Protein AF-A0A819USU6-F1 (afdb_monomer)

Radius of gyration: 15.7 Å; Cα contacts (8 Å, |Δi|>4): 223; chains: 1; bounding box: 40×29×39 Å

Mean predicted aligned error: 5.03 Å

Sequence (113 aa):
ILYQSRDSNMREWTINTENNDKIELVNLCEDFIAIGTSQRLIRLMSLSGIQQCIIRLQGSIVSMSYYQNQLWIIHHSTQGLPKEQAMSYVLLNIENDRYHTGSLPLIPKTKLI

Structure (mmCIF, N/CA/C/O backbone):
data_AF-A0A819USU6-F1
#
_entry.id   AF-A0A819USU6-F1
#
loop_
_atom_site.group_PDB
_atom_site.id
_atom_site.type_symbol
_atom_site.label_atom_id
_atom_site.label_alt_id
_atom_site.label_comp_id
_atom_site.label_asym_id
_atom_site.label_entity_id
_atom_site.label_seq_id
_atom_site.pdbx_PDB_ins_code
_atom_site.Cartn_x
_atom_site.Cartn_y
_atom_site.Cartn_z
_atom_site.occupancy
_atom_site.B_iso_or_equiv
_atom_site.auth_seq_id
_atom_site.auth_comp_id
_atom_site.auth_asym_id
_atom_site.auth_atom_id
_atom_site.pdbx_PDB_model_num
ATOM 1 N N . ILE A 1 1 ? 18.697 -2.708 -3.727 1.00 51.66 1 ILE A N 1
ATOM 2 C CA . ILE A 1 1 ? 19.481 -3.574 -4.638 1.00 51.66 1 ILE A CA 1
ATOM 3 C C . ILE A 1 1 ? 18.522 -4.308 -5.572 1.00 51.66 1 ILE A C 1
ATOM 5 O O . ILE A 1 1 ? 17.807 -5.197 -5.127 1.00 51.66 1 ILE A O 1
ATOM 9 N N . LEU A 1 2 ? 18.488 -3.935 -6.850 1.00 64.44 2 LEU A N 1
ATOM 10 C CA . LEU A 1 2 ? 17.845 -4.685 -7.922 1.00 64.44 2 LEU A CA 1
ATOM 11 C C . LEU A 1 2 ? 18.758 -5.836 -8.337 1.00 64.44 2 LEU A C 1
ATOM 13 O O . LEU A 1 2 ? 19.525 -5.748 -9.294 1.00 64.44 2 LEU A O 1
ATOM 17 N N . TYR A 1 3 ? 18.714 -6.917 -7.565 1.00 59.47 3 TYR A N 1
ATOM 18 C CA . TYR A 1 3 ? 19.630 -8.044 -7.743 1.00 59.47 3 TYR A CA 1
ATOM 19 C C . TYR A 1 3 ? 19.531 -8.683 -9.141 1.00 59.47 3 TYR A C 1
ATOM 21 O O . TYR A 1 3 ? 20.522 -9.181 -9.664 1.00 59.47 3 TYR A O 1
ATOM 29 N N . GLN A 1 4 ? 18.355 -8.619 -9.771 1.00 71.81 4 GLN A N 1
ATOM 30 C CA . GLN A 1 4 ? 18.101 -9.195 -11.094 1.00 71.81 4 GLN A CA 1
ATOM 31 C C . GLN A 1 4 ? 18.284 -8.206 -12.262 1.00 71.81 4 GLN A C 1
ATOM 33 O O . GLN A 1 4 ? 18.047 -8.580 -13.412 1.00 71.81 4 GLN A O 1
ATOM 38 N N . SER A 1 5 ? 18.704 -6.957 -12.010 1.00 74.56 5 SER A N 1
ATOM 39 C CA . SER A 1 5 ? 18.945 -6.001 -13.099 1.00 74.56 5 SER A CA 1
ATOM 40 C C . SER A 1 5 ? 20.112 -6.453 -13.978 1.00 74.56 5 SER A C 1
ATOM 42 O O . SER A 1 5 ? 21.198 -6.771 -13.487 1.00 74.56 5 SER A O 1
ATOM 44 N N . ARG A 1 6 ? 19.890 -6.446 -15.297 1.00 73.88 6 ARG A N 1
ATOM 45 C CA . ARG A 1 6 ? 20.929 -6.700 -16.308 1.00 73.88 6 ARG A CA 1
ATOM 46 C C . ARG A 1 6 ? 21.741 -5.449 -16.650 1.00 73.88 6 ARG A C 1
ATOM 48 O O . ARG A 1 6 ? 22.770 -5.575 -17.306 1.00 73.88 6 ARG A O 1
ATOM 55 N N . ASP A 1 7 ? 21.303 -4.273 -16.197 1.00 73.69 7 ASP A N 1
ATOM 56 C CA . ASP A 1 7 ? 22.068 -3.033 -16.309 1.00 73.69 7 ASP A CA 1
ATOM 57 C C . ASP A 1 7 ? 23.091 -2.960 -15.164 1.00 73.69 7 ASP A C 1
ATOM 59 O O . ASP A 1 7 ? 22.746 -2.988 -13.977 1.00 73.69 7 ASP A O 1
ATOM 63 N N . SER A 1 8 ? 24.376 -2.910 -15.516 1.00 67.00 8 SER A N 1
ATOM 64 C CA . SER A 1 8 ? 25.480 -2.799 -14.561 1.00 67.00 8 SER A CA 1
ATOM 65 C C . SER A 1 8 ? 25.586 -1.419 -13.912 1.00 67.00 8 SER A C 1
ATOM 67 O O . SER A 1 8 ? 26.255 -1.306 -12.887 1.00 67.00 8 SER A O 1
ATOM 69 N N . ASN A 1 9 ? 24.947 -0.391 -14.478 1.00 68.81 9 ASN A N 1
ATOM 70 C CA . ASN A 1 9 ? 25.161 1.000 -14.082 1.00 68.81 9 ASN A CA 1
ATOM 71 C C . ASN A 1 9 ? 24.258 1.461 -12.932 1.00 68.81 9 ASN A C 1
ATOM 73 O O . ASN A 1 9 ? 24.634 2.382 -12.211 1.00 68.81 9 ASN A O 1
ATOM 77 N N . MET A 1 10 ? 23.095 0.833 -12.721 1.00 67.75 10 MET A N 1
ATOM 78 C CA . MET A 1 10 ? 22.167 1.236 -11.661 1.00 67.75 10 MET A CA 1
ATOM 79 C C . MET A 1 10 ? 21.478 0.026 -11.029 1.00 67.75 10 MET A C 1
ATOM 81 O O . MET A 1 10 ? 20.445 -0.465 -11.482 1.00 67.75 10 MET A O 1
ATOM 85 N N . ARG A 1 11 ? 22.091 -0.478 -9.956 1.00 79.00 11 ARG A N 1
ATOM 86 C CA . ARG A 1 11 ? 21.578 -1.605 -9.158 1.00 79.00 11 ARG A CA 1
ATOM 87 C C . ARG A 1 11 ? 20.936 -1.166 -7.854 1.00 79.00 11 ARG A C 1
ATOM 89 O O . ARG A 1 11 ? 20.330 -1.976 -7.161 1.00 79.00 11 ARG A O 1
ATOM 96 N N . GLU A 1 12 ? 21.058 0.095 -7.493 1.00 85.69 12 GLU A N 1
ATOM 97 C CA . GLU A 1 12 ? 20.458 0.659 -6.298 1.00 85.69 12 GLU A CA 1
ATOM 98 C C . GLU A 1 12 ? 20.115 2.116 -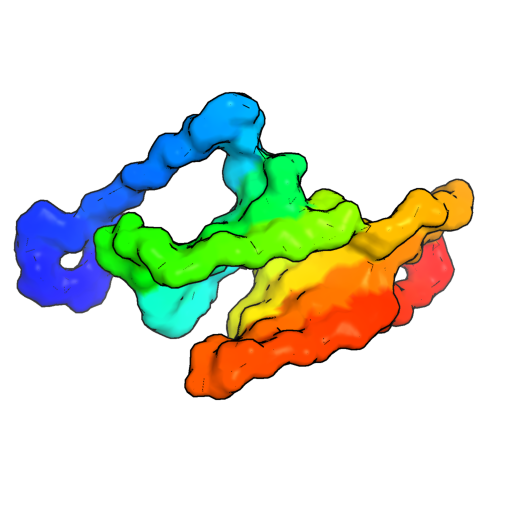6.547 1.00 85.69 12 GLU A C 1
ATOM 100 O O . GLU A 1 12 ? 20.685 2.766 -7.421 1.00 85.69 12 GLU A O 1
ATOM 105 N N . TRP A 1 13 ? 19.142 2.596 -5.795 1.00 90.25 13 TRP A N 1
ATOM 106 C CA . TRP A 1 13 ? 18.710 3.976 -5.805 1.00 90.25 13 TRP A CA 1
ATOM 107 C C . TRP A 1 13 ? 18.154 4.301 -4.423 1.00 90.25 13 TRP A C 1
ATOM 109 O O . TRP A 1 13 ? 17.743 3.409 -3.675 1.00 90.25 13 TRP A O 1
ATOM 119 N N . THR A 1 14 ? 18.137 5.590 -4.112 1.00 90.81 14 THR A N 1
ATOM 120 C CA . THR A 1 14 ? 17.606 6.132 -2.863 1.00 90.81 14 THR A CA 1
ATOM 121 C C . THR A 1 14 ? 16.635 7.248 -3.203 1.00 90.81 14 THR A C 1
ATOM 123 O O . THR A 1 14 ? 16.867 8.014 -4.138 1.00 90.81 14 THR A O 1
ATOM 126 N N . ILE A 1 15 ? 15.552 7.347 -2.437 1.00 89.94 15 ILE A N 1
ATOM 127 C CA . ILE A 1 15 ? 14.602 8.453 -2.514 1.00 89.94 15 ILE A CA 1
ATOM 128 C C . ILE A 1 15 ? 14.718 9.308 -1.257 1.00 89.94 15 ILE A C 1
ATOM 130 O O . ILE A 1 15 ? 14.758 8.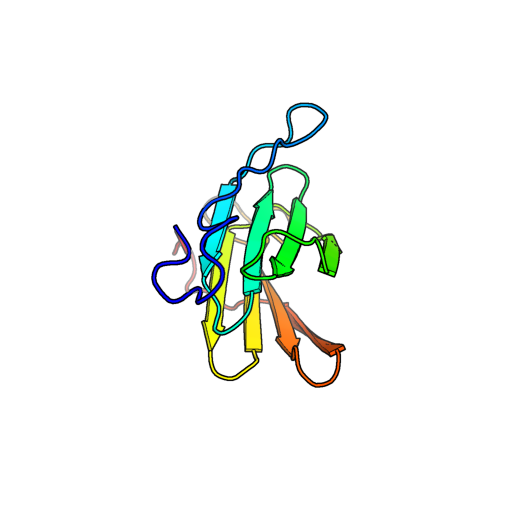789 -0.142 1.00 89.94 15 ILE A O 1
ATOM 134 N N . ASN A 1 16 ? 14.744 10.623 -1.452 1.00 88.50 16 ASN A N 1
ATOM 135 C CA . ASN A 1 16 ? 14.602 11.586 -0.371 1.00 88.50 16 ASN A CA 1
ATOM 136 C C . ASN A 1 16 ? 13.146 12.034 -0.301 1.00 88.50 16 ASN A C 1
ATOM 138 O O . ASN A 1 16 ? 12.521 12.311 -1.326 1.00 88.50 16 ASN A O 1
ATOM 142 N N . THR A 1 17 ? 12.608 12.116 0.907 1.00 85.62 17 THR A N 1
ATOM 143 C CA . THR A 1 17 ? 11.287 12.686 1.144 1.00 85.62 17 THR A CA 1
ATOM 144 C C . THR A 1 17 ? 11.387 14.190 1.391 1.00 85.62 17 THR A C 1
ATOM 146 O O . THR A 1 17 ? 12.340 14.686 1.990 1.00 85.62 17 THR A O 1
ATOM 149 N N . GLU A 1 18 ? 10.400 14.939 0.902 1.00 86.25 18 GLU A N 1
ATOM 150 C CA . GLU A 1 18 ? 10.334 16.394 1.069 1.00 86.25 18 GLU A CA 1
ATOM 151 C C . GLU A 1 18 ? 9.639 16.776 2.384 1.00 86.25 18 GLU A C 1
ATOM 153 O O . GLU A 1 18 ? 8.816 16.023 2.903 1.00 86.25 18 GLU A O 1
ATOM 158 N N . ASN A 1 19 ? 9.896 17.989 2.887 1.00 82.88 19 ASN A N 1
ATOM 159 C CA . ASN A 1 19 ? 9.070 18.655 3.907 1.00 82.88 19 ASN A CA 1
ATOM 160 C C . ASN A 1 19 ? 8.787 17.821 5.173 1.00 82.88 19 ASN A C 1
ATOM 162 O O . ASN A 1 19 ? 7.663 17.812 5.672 1.00 82.88 19 ASN A O 1
ATOM 166 N N . ASN A 1 20 ? 9.797 17.118 5.694 1.00 86.38 20 ASN A N 1
ATOM 167 C CA . ASN A 1 20 ? 9.674 16.217 6.849 1.00 86.38 20 ASN A CA 1
ATOM 168 C C . ASN A 1 20 ? 8.672 15.062 6.664 1.00 86.38 20 ASN A C 1
ATOM 170 O O . ASN A 1 20 ? 8.272 14.451 7.657 1.00 86.38 20 ASN A O 1
ATOM 174 N N . ASP A 1 21 ? 8.267 14.741 5.430 1.00 92.88 21 ASP A N 1
ATOM 175 C CA . ASP A 1 21 ? 7.475 13.543 5.174 1.00 92.88 21 ASP A CA 1
ATOM 176 C C . ASP A 1 21 ? 8.301 12.305 5.530 1.00 92.88 21 ASP A C 1
ATOM 178 O O . ASP A 1 21 ? 9.455 12.170 5.124 1.00 92.88 21 ASP A O 1
ATOM 182 N N . LYS A 1 22 ? 7.733 11.399 6.316 1.00 95.69 22 LYS A N 1
ATOM 183 C CA . LYS A 1 22 ? 8.384 10.155 6.719 1.00 95.69 22 LYS A CA 1
ATOM 184 C C . LYS A 1 22 ? 7.804 9.003 5.922 1.00 95.69 22 LYS A C 1
ATOM 186 O O . LYS A 1 22 ? 6.592 8.928 5.740 1.00 95.69 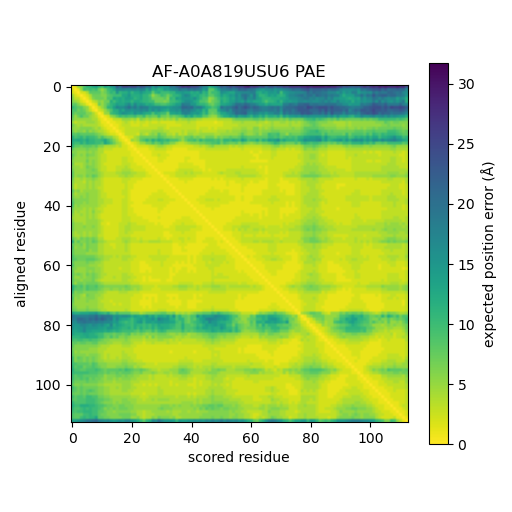22 LYS A O 1
ATOM 191 N N . ILE A 1 23 ? 8.665 8.091 5.485 1.00 96.62 23 ILE A N 1
ATOM 192 C CA . ILE A 1 23 ? 8.226 6.792 4.974 1.00 96.62 23 ILE A CA 1
ATOM 193 C C . ILE A 1 23 ? 7.741 5.976 6.174 1.00 96.62 23 ILE A C 1
ATOM 195 O O . ILE A 1 23 ? 8.499 5.757 7.116 1.00 96.62 23 ILE A O 1
ATOM 199 N N . GLU A 1 24 ? 6.478 5.560 6.143 1.00 96.31 24 GLU A N 1
ATOM 200 C CA . GLU A 1 24 ? 5.844 4.773 7.208 1.00 96.31 24 GLU A CA 1
ATOM 201 C C . GLU A 1 24 ? 5.719 3.301 6.814 1.00 96.31 24 GLU A C 1
ATOM 203 O O . GLU A 1 24 ? 5.878 2.423 7.656 1.00 96.31 24 GLU A O 1
ATOM 208 N N . LEU A 1 25 ? 5.477 3.025 5.529 1.00 96.75 25 LEU A N 1
ATOM 209 C CA . LEU A 1 25 ? 5.296 1.674 5.004 1.00 96.75 25 LEU A CA 1
ATOM 210 C C . LEU A 1 25 ? 5.907 1.538 3.612 1.00 96.75 25 LEU A C 1
ATOM 212 O O . LEU A 1 25 ? 5.876 2.466 2.807 1.00 96.75 25 LEU A O 1
ATOM 216 N N . VAL A 1 26 ? 6.424 0.349 3.317 1.00 96.94 26 VAL A N 1
ATOM 217 C CA . VAL A 1 26 ? 6.920 -0.028 1.992 1.00 96.94 26 VAL A CA 1
ATOM 218 C C . VAL A 1 26 ? 6.397 -1.419 1.667 1.00 96.94 26 VAL A C 1
ATOM 220 O O . VAL A 1 26 ? 6.466 -2.315 2.506 1.00 96.94 26 VAL A O 1
ATOM 223 N N . ASN A 1 27 ? 5.894 -1.606 0.452 1.00 96.69 27 ASN A N 1
ATOM 224 C CA . ASN A 1 27 ? 5.496 -2.903 -0.070 1.00 96.69 27 ASN A CA 1
ATOM 225 C C . ASN A 1 27 ? 6.202 -3.160 -1.408 1.00 96.69 27 ASN A C 1
ATOM 227 O O . ASN A 1 27 ? 6.118 -2.344 -2.329 1.00 96.69 27 ASN A O 1
ATOM 231 N N . LEU A 1 28 ? 6.928 -4.276 -1.499 1.00 95.56 28 LEU A N 1
ATOM 232 C CA . LEU A 1 28 ? 7.542 -4.731 -2.744 1.00 95.56 28 LEU A CA 1
ATOM 233 C C . LEU A 1 28 ? 6.495 -5.492 -3.557 1.00 95.56 28 LEU A C 1
ATOM 235 O O . LEU A 1 28 ? 6.001 -6.525 -3.109 1.00 95.56 28 LEU A O 1
ATOM 239 N N . CYS A 1 29 ? 6.188 -4.979 -4.742 1.00 94.50 29 CYS A N 1
ATOM 240 C CA . CYS A 1 29 ? 5.267 -5.601 -5.686 1.00 94.50 29 CYS A CA 1
ATOM 241 C C . CYS A 1 29 ? 6.065 -6.334 -6.779 1.00 94.50 29 CYS A C 1
ATOM 243 O O . CYS A 1 29 ? 7.289 -6.449 -6.692 1.00 94.50 29 CYS A O 1
ATOM 245 N N . GLU A 1 30 ? 5.377 -6.861 -7.792 1.00 92.19 30 GLU A N 1
ATOM 246 C CA . GLU A 1 30 ? 6.022 -7.630 -8.863 1.00 92.19 30 GLU A CA 1
ATOM 247 C C . GLU A 1 30 ? 6.984 -6.773 -9.708 1.00 92.19 30 GLU A C 1
ATOM 249 O O . GLU A 1 30 ? 8.133 -7.158 -9.923 1.00 92.19 30 GLU A O 1
ATOM 254 N N . ASP A 1 31 ? 6.553 -5.580 -10.124 1.00 91.44 31 ASP A N 1
ATOM 255 C CA . ASP A 1 31 ? 7.281 -4.681 -11.034 1.00 91.44 31 ASP A CA 1
ATOM 256 C C . ASP A 1 31 ? 7.391 -3.225 -10.529 1.00 91.44 31 ASP A C 1
ATOM 258 O O . ASP A 1 31 ? 7.987 -2.356 -11.180 1.00 91.44 31 ASP A O 1
ATOM 262 N N . PHE A 1 32 ? 6.898 -2.961 -9.319 1.00 94.69 32 PHE A N 1
ATOM 263 C CA . PHE A 1 32 ? 6.992 -1.667 -8.648 1.00 94.69 32 PHE A CA 1
ATOM 264 C C . PHE A 1 32 ? 7.161 -1.815 -7.128 1.00 94.69 32 PHE A C 1
ATOM 266 O O . PHE A 1 32 ? 7.113 -2.899 -6.551 1.00 94.69 32 PHE A O 1
ATOM 273 N N . ILE A 1 33 ? 7.384 -0.689 -6.463 1.00 96.69 33 ILE A N 1
ATOM 274 C CA . ILE A 1 33 ? 7.452 -0.532 -5.017 1.00 96.69 33 ILE A CA 1
ATOM 275 C C . ILE A 1 33 ? 6.397 0.497 -4.634 1.00 96.69 33 ILE A C 1
ATOM 277 O O . ILE A 1 33 ? 6.401 1.617 -5.148 1.00 96.69 33 ILE A O 1
ATOM 281 N N . ALA A 1 34 ? 5.502 0.131 -3.725 1.00 97.50 34 ALA A N 1
ATOM 282 C CA . ALA A 1 34 ? 4.535 1.054 -3.156 1.00 97.50 34 ALA A CA 1
ATOM 283 C C . ALA A 1 34 ? 5.053 1.590 -1.818 1.00 97.50 34 ALA A C 1
ATOM 285 O O . ALA A 1 34 ? 5.463 0.829 -0.942 1.00 97.50 34 ALA A O 1
ATOM 286 N N . ILE A 1 35 ? 5.048 2.911 -1.661 1.00 97.94 35 ILE A N 1
ATOM 287 C CA . ILE A 1 35 ? 5.606 3.605 -0.498 1.00 97.94 35 ILE A CA 1
ATOM 288 C C . ILE A 1 35 ? 4.505 4.444 0.144 1.00 97.94 35 ILE A C 1
ATOM 290 O O . ILE A 1 35 ? 4.009 5.381 -0.475 1.00 97.94 35 ILE A O 1
ATOM 294 N N . GLY A 1 36 ? 4.133 4.114 1.379 1.00 97.50 36 GLY A N 1
ATOM 295 C CA . GLY A 1 36 ? 3.209 4.882 2.209 1.00 97.50 36 GLY A CA 1
ATOM 296 C C . GLY A 1 36 ? 3.947 5.883 3.093 1.00 97.50 36 GLY A C 1
ATOM 297 O O . GLY A 1 36 ? 4.958 5.540 3.710 1.00 97.50 36 GLY A O 1
ATOM 298 N N . THR A 1 37 ? 3.441 7.114 3.168 1.00 97.19 37 THR A N 1
ATOM 299 C CA . THR A 1 37 ? 4.088 8.204 3.908 1.00 97.19 37 THR A CA 1
ATOM 300 C C . THR A 1 37 ? 3.181 8.874 4.938 1.00 97.19 37 THR A C 1
ATOM 302 O O . THR A 1 37 ? 1.950 8.826 4.846 1.00 97.19 37 THR A O 1
ATOM 305 N N . SER A 1 38 ? 3.806 9.570 5.890 1.00 96.06 38 SER A N 1
ATOM 306 C CA . SER A 1 38 ? 3.145 10.308 6.975 1.00 96.06 38 SER A CA 1
ATOM 307 C C . SER A 1 38 ? 2.215 11.426 6.496 1.00 96.06 38 SER A C 1
ATOM 309 O O . SER A 1 38 ? 1.258 11.794 7.180 1.00 96.06 38 SER A O 1
ATOM 311 N N . GLN A 1 39 ? 2.435 11.942 5.284 1.00 95.62 39 GLN A N 1
ATOM 312 C CA . GLN A 1 39 ? 1.537 12.893 4.627 1.00 95.62 39 GLN A CA 1
ATOM 313 C C . GLN A 1 39 ? 0.340 12.226 3.930 1.00 95.62 39 GLN A C 1
ATOM 315 O O . GLN A 1 39 ? -0.365 12.877 3.153 1.00 95.62 39 GLN A O 1
ATOM 320 N N . ARG A 1 40 ? 0.063 10.952 4.241 1.00 96.06 40 ARG A N 1
ATOM 321 C CA . ARG A 1 40 ? -1.047 10.161 3.683 1.00 96.06 40 ARG A CA 1
ATOM 322 C C . ARG A 1 40 ? -0.908 9.968 2.175 1.00 96.06 40 ARG A C 1
ATOM 324 O O . ARG A 1 40 ? -1.910 9.931 1.461 1.00 96.06 40 ARG A O 1
ATOM 331 N N . LEU A 1 41 ? 0.325 9.889 1.682 1.00 96.44 41 LEU A N 1
ATOM 332 C CA . LEU A 1 41 ? 0.611 9.639 0.275 1.00 96.44 41 LEU A CA 1
ATOM 333 C C . LEU A 1 41 ? 1.033 8.188 0.076 1.00 96.44 41 LEU A C 1
ATOM 335 O O . LEU A 1 41 ? 1.764 7.628 0.888 1.00 96.44 41 LEU A O 1
ATOM 339 N N . ILE A 1 42 ? 0.596 7.615 -1.038 1.00 97.19 42 ILE A N 1
ATOM 340 C CA . ILE A 1 42 ? 1.084 6.355 -1.582 1.00 97.19 42 ILE A CA 1
ATOM 341 C C . ILE A 1 42 ? 1.802 6.686 -2.877 1.00 97.19 42 ILE A C 1
ATOM 343 O O . ILE A 1 42 ? 1.185 7.212 -3.802 1.00 97.19 42 ILE A O 1
ATOM 347 N N . ARG A 1 43 ? 3.101 6.410 -2.941 1.00 96.25 43 ARG A N 1
ATOM 348 C CA . ARG A 1 43 ? 3.919 6.602 -4.139 1.00 96.25 43 ARG A CA 1
ATOM 349 C C . ARG A 1 43 ? 4.190 5.246 -4.769 1.00 96.25 43 ARG A C 1
ATOM 351 O O . ARG A 1 43 ? 4.726 4.370 -4.095 1.00 96.25 43 ARG A O 1
ATOM 358 N N . LEU A 1 44 ? 3.827 5.083 -6.037 1.00 96.12 44 LEU A N 1
ATOM 359 C CA . LEU A 1 44 ? 4.209 3.917 -6.829 1.00 96.12 44 LEU A CA 1
ATOM 360 C C . LEU A 1 44 ? 5.500 4.251 -7.567 1.00 96.12 44 LEU A C 1
ATOM 362 O O . LEU A 1 44 ? 5.554 5.211 -8.338 1.00 96.12 44 LEU A O 1
ATOM 366 N N . MET A 1 45 ? 6.542 3.483 -7.288 1.00 95.94 45 MET A N 1
ATOM 367 C CA . MET A 1 45 ? 7.863 3.631 -7.878 1.00 95.94 45 MET A CA 1
ATOM 368 C C . MET A 1 45 ? 8.149 2.389 -8.704 1.00 95.94 45 MET A C 1
ATOM 370 O O . MET A 1 45 ? 8.087 1.288 -8.174 1.00 95.94 45 MET A O 1
ATOM 374 N N . SER A 1 46 ? 8.531 2.533 -9.965 1.00 93.62 46 SER A N 1
ATOM 375 C CA . SER A 1 46 ? 9.116 1.407 -10.701 1.00 93.62 46 SER A CA 1
ATOM 376 C C . SER A 1 46 ? 10.304 0.819 -9.934 1.00 93.62 46 SER A C 1
ATOM 378 O O . SER A 1 46 ? 10.969 1.511 -9.154 1.00 93.62 46 SER A O 1
ATOM 380 N N . LEU A 1 47 ? 10.629 -0.442 -10.213 1.00 91.81 47 LEU A N 1
ATOM 381 C CA .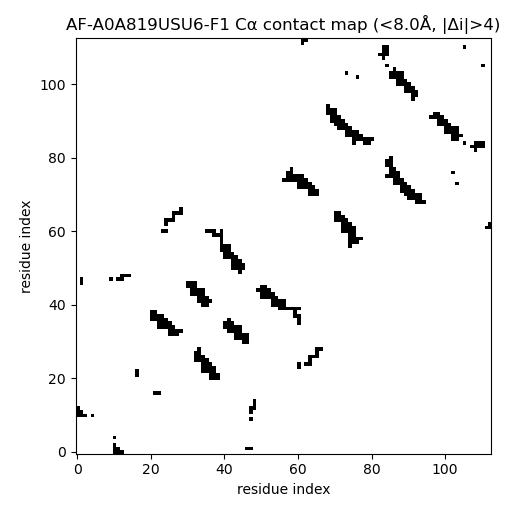 LEU A 1 47 ? 11.823 -1.080 -9.663 1.00 91.81 47 LEU A CA 1
ATOM 382 C C . LEU A 1 47 ? 13.095 -0.242 -9.894 1.00 91.81 47 LEU A C 1
ATOM 384 O O . LEU A 1 47 ? 13.920 -0.144 -8.993 1.00 91.81 47 LEU A O 1
ATOM 388 N N . SER A 1 48 ? 13.232 0.452 -11.027 1.00 89.69 48 SER A N 1
ATOM 389 C CA . SER A 1 48 ? 14.385 1.319 -11.320 1.00 89.69 48 SER A CA 1
ATOM 390 C C . SER A 1 48 ? 14.375 2.687 -10.618 1.00 89.69 48 SER A C 1
ATOM 392 O O . SER A 1 48 ? 15.273 3.488 -10.861 1.00 89.69 48 SER A O 1
ATOM 394 N N . GLY A 1 49 ? 13.381 2.985 -9.776 1.00 90.81 49 GLY A N 1
ATOM 395 C CA . GLY A 1 49 ? 13.321 4.223 -8.989 1.00 90.81 49 GLY A CA 1
ATOM 396 C C . GLY A 1 49 ? 12.623 5.399 -9.674 1.00 90.81 49 GLY A C 1
ATOM 397 O O . GLY A 1 49 ? 12.664 6.517 -9.166 1.00 90.81 49 GLY A O 1
ATOM 398 N N . ILE A 1 50 ? 11.946 5.174 -10.802 1.00 92.69 50 ILE A N 1
ATOM 399 C CA . ILE A 1 50 ? 11.105 6.193 -11.454 1.00 92.69 50 ILE A CA 1
ATOM 400 C C . ILE A 1 50 ? 9.743 6.243 -10.757 1.00 92.69 50 ILE A C 1
ATOM 402 O O . ILE A 1 50 ? 9.092 5.204 -10.629 1.00 92.69 50 ILE A O 1
ATOM 406 N N . GLN A 1 51 ? 9.297 7.434 -10.349 1.00 94.81 51 GLN A N 1
ATOM 407 C CA . GLN A 1 51 ? 7.963 7.651 -9.780 1.00 94.81 51 GLN A CA 1
ATOM 408 C C . GLN A 1 51 ? 6.892 7.567 -10.873 1.00 94.81 51 GLN A C 1
ATOM 410 O O . GLN A 1 51 ? 6.922 8.334 -11.831 1.00 94.81 51 GLN A O 1
ATOM 415 N N . GLN A 1 52 ? 5.943 6.649 -10.708 1.00 93.56 52 GLN A N 1
ATOM 416 C CA . GLN A 1 52 ? 4.873 6.376 -11.670 1.00 93.56 52 GLN A CA 1
ATOM 417 C C . GLN A 1 52 ? 3.564 7.072 -11.281 1.00 93.56 52 GLN A C 1
ATOM 419 O O . GLN A 1 52 ? 2.911 7.671 -12.128 1.00 93.56 52 GLN A O 1
ATOM 424 N N . CYS A 1 53 ? 3.177 7.011 -10.002 1.00 92.81 53 CYS A N 1
ATOM 425 C CA . CYS A 1 53 ? 1.889 7.525 -9.528 1.00 92.81 53 CYS A CA 1
ATOM 426 C C . CYS A 1 53 ? 1.965 7.985 -8.063 1.00 92.81 53 CYS A C 1
ATOM 428 O O . CYS A 1 53 ? 2.766 7.463 -7.283 1.00 92.81 53 CYS A O 1
ATOM 430 N N . ILE A 1 54 ? 1.124 8.958 -7.689 1.00 94.62 54 ILE A N 1
ATOM 431 C CA . ILE A 1 54 ? 0.905 9.387 -6.302 1.00 94.62 54 ILE A CA 1
ATOM 432 C C . ILE A 1 54 ? -0.595 9.369 -6.001 1.00 94.62 54 ILE A C 1
ATOM 434 O O . ILE A 1 54 ? -1.375 10.043 -6.670 1.00 94.62 54 ILE A O 1
ATOM 438 N N . ILE A 1 55 ? -0.983 8.669 -4.938 1.00 94.56 55 ILE A N 1
ATOM 439 C CA . ILE A 1 55 ? -2.363 8.582 -4.448 1.00 94.56 55 ILE A CA 1
ATOM 440 C C . ILE A 1 55 ? -2.426 9.178 -3.044 1.00 94.56 55 ILE A C 1
ATOM 442 O O . ILE A 1 55 ? -1.537 8.946 -2.227 1.00 94.56 55 ILE A O 1
ATOM 446 N N . ARG A 1 56 ? -3.481 9.936 -2.737 1.00 95.50 56 ARG A N 1
ATOM 447 C CA . ARG A 1 56 ? -3.711 10.494 -1.399 1.00 95.50 56 ARG A CA 1
ATOM 448 C C . ARG A 1 56 ? -4.799 9.715 -0.666 1.00 95.50 56 ARG A C 1
ATOM 450 O O . ARG A 1 56 ? -5.900 9.549 -1.182 1.00 95.50 56 ARG A O 1
ATOM 457 N N . LEU A 1 57 ? -4.498 9.290 0.556 1.00 96.06 57 LEU A N 1
ATOM 458 C CA . LEU A 1 57 ? -5.431 8.622 1.457 1.00 96.06 57 LEU A CA 1
ATOM 459 C C . LEU A 1 57 ? -6.193 9.638 2.313 1.00 96.06 57 LEU A C 1
ATOM 461 O O . LEU A 1 57 ? -5.715 10.739 2.594 1.00 96.06 57 LEU A O 1
ATOM 465 N N . GLN A 1 58 ? -7.379 9.243 2.777 1.00 93.94 58 GLN A N 1
ATOM 466 C CA . GLN A 1 58 ? -8.195 10.077 3.668 1.00 93.94 58 GLN A CA 1
ATOM 467 C C . GLN A 1 58 ? -7.618 10.141 5.094 1.00 93.94 58 GLN A C 1
ATOM 469 O O . GLN A 1 58 ? -7.713 11.173 5.762 1.00 93.94 58 GLN A O 1
ATOM 474 N N . GLY A 1 59 ? -6.942 9.079 5.540 1.00 94.69 59 GLY A N 1
ATOM 475 C CA . GLY A 1 59 ? -6.290 9.006 6.849 1.00 94.69 59 GLY A CA 1
ATOM 476 C C . GLY A 1 59 ? -4.883 8.429 6.778 1.00 94.69 59 GLY A C 1
ATOM 477 O O . GLY A 1 59 ? -4.368 8.151 5.695 1.00 94.69 59 GLY A O 1
ATOM 478 N N . SER A 1 60 ? -4.249 8.291 7.943 1.00 94.75 60 SER A N 1
ATOM 479 C CA . SER A 1 60 ? -2.929 7.669 8.043 1.00 94.75 60 SER A CA 1
ATOM 480 C C . SER A 1 60 ? -2.997 6.201 7.640 1.00 94.75 60 SER A C 1
ATOM 482 O O . SER A 1 60 ? -3.988 5.508 7.908 1.00 94.75 60 SER A O 1
ATOM 484 N N . ILE A 1 61 ? -1.944 5.755 6.964 1.00 96.69 61 ILE A N 1
ATOM 485 C CA . ILE A 1 61 ? -1.818 4.378 6.515 1.00 96.69 61 ILE A CA 1
ATOM 486 C C . ILE A 1 61 ? -1.605 3.450 7.718 1.00 96.69 61 ILE A C 1
ATOM 488 O O . ILE A 1 61 ? -0.978 3.828 8.703 1.00 96.69 61 ILE A O 1
ATOM 492 N N . VAL A 1 62 ? -2.166 2.245 7.641 1.00 96.31 62 VAL A N 1
ATOM 493 C CA . VAL A 1 62 ? -2.041 1.199 8.666 1.00 96.31 62 VAL A CA 1
ATOM 494 C C . VAL A 1 62 ? -1.314 -0.016 8.108 1.00 96.31 62 VAL A C 1
ATOM 496 O O . VAL A 1 62 ? -0.414 -0.537 8.750 1.00 96.31 62 VAL A O 1
ATOM 499 N N . SER A 1 63 ? -1.682 -0.477 6.911 1.00 97.06 63 SER A N 1
ATOM 500 C CA . SER A 1 63 ? -1.053 -1.647 6.294 1.00 97.06 63 SER A CA 1
ATOM 501 C C . SER A 1 63 ? -1.195 -1.622 4.775 1.00 97.06 63 SER A C 1
ATOM 503 O O . SER A 1 63 ? -2.056 -0.924 4.232 1.00 97.06 63 SER A O 1
ATOM 505 N N . MET A 1 64 ? -0.344 -2.382 4.088 1.00 97.19 64 MET A N 1
ATOM 506 C CA . MET A 1 64 ? -0.339 -2.488 2.633 1.00 97.19 64 MET A CA 1
ATOM 507 C C . MET A 1 64 ? 0.098 -3.884 2.187 1.00 97.19 64 MET A C 1
ATOM 509 O O . MET A 1 64 ? 1.068 -4.429 2.716 1.00 97.19 64 MET A O 1
ATOM 513 N N . SER A 1 65 ? -0.589 -4.447 1.196 1.00 97.00 65 SER A N 1
ATOM 514 C CA . SER A 1 65 ? -0.268 -5.751 0.610 1.00 97.00 65 SER A CA 1
ATOM 515 C C . SER A 1 65 ? -0.539 -5.759 -0.888 1.00 97.00 65 SER A C 1
ATOM 517 O O . SER A 1 65 ? -1.457 -5.085 -1.348 1.00 97.00 65 SER A O 1
ATOM 519 N N . TYR A 1 66 ? 0.237 -6.531 -1.643 1.00 97.25 66 TYR A N 1
ATOM 520 C CA . TYR A 1 66 ? 0.060 -6.703 -3.078 1.00 97.25 66 TYR A CA 1
ATOM 521 C C . TYR A 1 66 ? -0.067 -8.186 -3.430 1.00 97.25 66 TYR A C 1
ATOM 523 O O . TYR A 1 66 ? 0.705 -9.015 -2.945 1.00 97.25 66 TYR A O 1
ATOM 531 N N . TYR A 1 67 ? -1.031 -8.514 -4.289 1.00 95.81 67 TYR A N 1
ATOM 532 C CA . TYR A 1 67 ? -1.202 -9.850 -4.854 1.00 95.81 67 TYR A CA 1
ATOM 533 C C . TYR A 1 67 ? -1.923 -9.773 -6.203 1.00 95.81 67 TYR A C 1
ATOM 535 O O . TYR A 1 67 ? -2.960 -9.124 -6.289 1.00 95.81 67 TYR A O 1
ATOM 543 N N . GLN A 1 68 ? -1.406 -10.443 -7.242 1.00 93.88 68 GLN A N 1
ATOM 544 C CA . GLN A 1 68 ? -2.051 -10.567 -8.565 1.00 93.88 68 GLN A CA 1
ATOM 545 C C . GLN A 1 68 ? -2.642 -9.245 -9.092 1.00 93.88 68 GLN A C 1
ATOM 547 O O . GLN A 1 68 ? -3.850 -9.126 -9.302 1.00 93.88 68 GLN A O 1
ATOM 552 N N . ASN A 1 69 ? -1.799 -8.225 -9.264 1.00 94.12 69 ASN A N 1
ATOM 553 C CA . ASN A 1 69 ? -2.188 -6.902 -9.778 1.00 94.12 69 ASN A CA 1
ATOM 554 C C . ASN A 1 69 ? -3.152 -6.100 -8.896 1.00 94.12 69 ASN A C 1
ATOM 556 O O . ASN A 1 69 ? -3.647 -5.052 -9.315 1.00 94.12 69 ASN A O 1
ATOM 560 N N . GLN A 1 70 ? -3.387 -6.547 -7.665 1.00 96.44 70 GLN A N 1
ATOM 561 C CA . GLN A 1 70 ? -4.193 -5.845 -6.681 1.00 96.44 70 GLN A CA 1
ATOM 562 C C . GLN A 1 70 ? -3.323 -5.330 -5.543 1.00 96.44 70 GLN A C 1
ATOM 564 O O . GLN A 1 70 ? -2.735 -6.110 -4.794 1.00 96.44 70 GLN A O 1
ATOM 569 N N . LEU A 1 71 ? -3.290 -4.011 -5.384 1.00 97.56 71 LEU A N 1
ATOM 570 C CA . LEU A 1 71 ? -2.693 -3.348 -4.235 1.00 97.56 71 LEU A CA 1
ATOM 571 C C . LEU A 1 71 ? -3.789 -3.017 -3.216 1.00 97.56 71 LEU A C 1
ATOM 573 O O . LEU A 1 71 ? -4.664 -2.186 -3.461 1.00 97.56 71 LEU A O 1
ATOM 577 N N . TRP A 1 72 ? -3.723 -3.672 -2.063 1.00 97.69 72 TRP A N 1
ATOM 578 C CA . TRP A 1 72 ? -4.564 -3.422 -0.901 1.00 97.69 72 TRP A CA 1
ATOM 579 C C . TRP A 1 72 ? -3.891 -2.418 0.023 1.00 97.69 72 TRP A C 1
ATOM 581 O O . TRP A 1 72 ? -2.751 -2.612 0.444 1.00 97.69 72 TRP A O 1
ATOM 591 N N . ILE A 1 73 ? -4.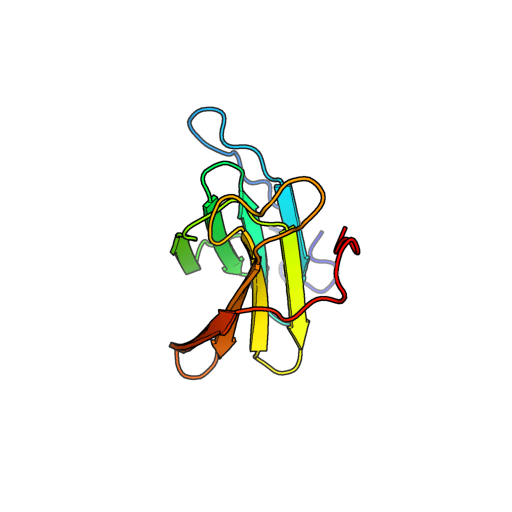616 -1.362 0.375 1.00 97.81 73 ILE A N 1
ATOM 592 C CA . ILE A 1 73 ? -4.129 -0.279 1.225 1.00 97.81 73 ILE A CA 1
ATOM 593 C C . ILE A 1 73 ? -5.153 -0.056 2.326 1.00 97.81 73 ILE A C 1
ATOM 595 O O . ILE A 1 73 ? -6.294 0.299 2.048 1.00 97.81 73 ILE A O 1
ATOM 599 N N . ILE A 1 74 ? -4.754 -0.256 3.577 1.00 97.69 74 ILE A N 1
ATOM 600 C CA . ILE A 1 74 ? -5.616 -0.060 4.743 1.00 97.69 74 ILE A CA 1
ATOM 601 C C . ILE A 1 74 ? -5.202 1.232 5.432 1.00 97.69 74 ILE A C 1
ATOM 603 O O . ILE A 1 74 ? -4.018 1.470 5.671 1.00 97.69 74 ILE A O 1
ATOM 607 N N . HIS A 1 75 ? -6.182 2.068 5.759 1.00 96.69 75 HIS A N 1
ATOM 608 C CA . HIS A 1 75 ? -5.965 3.351 6.411 1.00 96.69 75 HIS A CA 1
ATOM 609 C C . HIS A 1 75 ? -7.089 3.673 7.392 1.00 96.69 75 HIS A C 1
ATOM 611 O O . HIS A 1 75 ? -8.187 3.115 7.333 1.00 96.69 75 HIS A O 1
ATOM 617 N N . HIS A 1 76 ? -6.840 4.621 8.287 1.00 94.81 76 HIS A N 1
ATOM 618 C CA . HIS A 1 76 ? -7.893 5.141 9.153 1.00 94.81 76 HIS A CA 1
ATOM 619 C C . HIS A 1 76 ? -8.928 5.943 8.348 1.00 94.81 76 HIS A C 1
ATOM 621 O O . HIS A 1 76 ? -8.561 6.723 7.467 1.00 94.81 76 HIS A O 1
ATOM 627 N N . SER A 1 77 ? -10.220 5.754 8.629 1.00 90.12 77 SER A N 1
ATOM 628 C CA . SER A 1 77 ? -11.311 6.507 7.982 1.00 90.12 77 SER A CA 1
ATOM 629 C C . SER A 1 77 ? -11.691 7.744 8.788 1.00 90.12 77 SER A C 1
ATOM 631 O O . SER A 1 77 ? -11.623 8.864 8.289 1.00 90.12 77 SER A O 1
ATOM 633 N N . THR A 1 78 ? -12.076 7.537 10.047 1.00 80.25 78 THR A N 1
ATOM 634 C CA . THR A 1 78 ? -12.508 8.570 11.000 1.00 80.25 78 THR A CA 1
ATOM 635 C C . THR A 1 78 ? -11.980 8.240 12.396 1.00 80.25 78 THR A C 1
ATOM 637 O O . THR A 1 78 ? -11.368 7.192 12.611 1.00 80.25 78 THR A O 1
ATOM 640 N N . GLN A 1 79 ? -12.204 9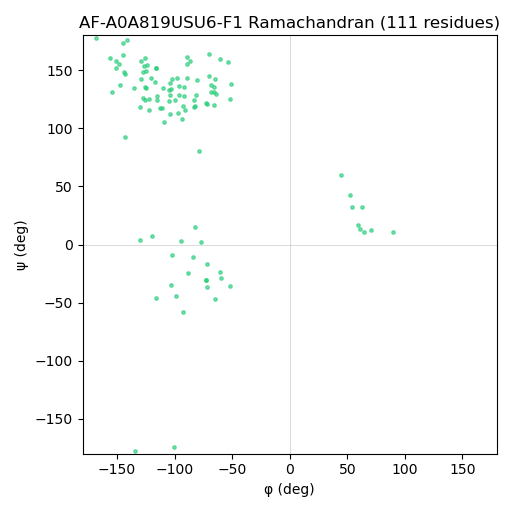.118 13.375 1.00 77.25 79 GLN A N 1
ATOM 641 C CA . GLN A 1 79 ? -11.917 8.784 14.768 1.00 77.25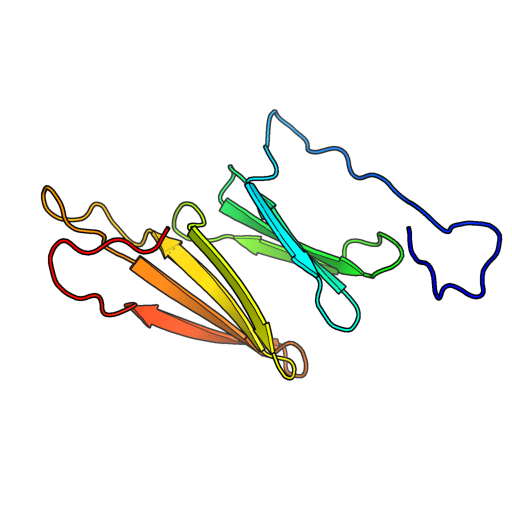 79 GLN A CA 1
ATOM 642 C C . GLN A 1 79 ? -12.866 7.666 15.227 1.00 77.25 79 GLN A C 1
ATOM 644 O O . GLN A 1 79 ? -14.085 7.820 15.164 1.00 77.25 79 GLN A O 1
ATOM 649 N N . GLY A 1 80 ? -12.304 6.527 15.636 1.00 73.69 80 GLY A N 1
ATOM 650 C CA . GLY A 1 80 ? -13.070 5.427 16.222 1.00 73.69 80 GLY A CA 1
ATOM 651 C C . GLY A 1 80 ? -13.604 5.782 17.610 1.00 73.69 80 GLY A C 1
ATOM 652 O O . GLY A 1 80 ? -13.131 6.722 18.256 1.00 73.69 80 GLY A O 1
ATOM 653 N N . LEU A 1 81 ? -14.576 5.005 18.092 1.00 81.62 81 LEU A N 1
ATOM 654 C CA . LEU A 1 81 ? -14.986 5.059 19.494 1.00 81.62 81 LEU A CA 1
ATOM 655 C C . LEU A 1 81 ? -13.804 4.690 20.412 1.00 81.62 81 LEU A C 1
ATOM 657 O O . LEU A 1 81 ? -12.845 4.049 19.971 1.00 81.62 81 LEU A O 1
ATOM 661 N N . PRO A 1 82 ? -13.832 5.068 21.703 1.00 81.88 82 PRO A N 1
ATOM 662 C CA . PRO A 1 82 ? -12.765 4.710 22.629 1.00 81.88 82 PRO A CA 1
ATOM 663 C C . PRO A 1 82 ? -12.469 3.203 22.608 1.00 81.88 82 PRO A C 1
ATOM 665 O O . PRO A 1 82 ? -13.352 2.387 22.864 1.00 81.88 82 PRO A O 1
ATOM 668 N N . LYS A 1 83 ? -11.199 2.846 22.366 1.00 83.12 83 LYS A N 1
ATOM 669 C CA . LYS A 1 83 ? -10.696 1.461 22.226 1.00 83.12 83 LYS A CA 1
ATOM 670 C C . LYS A 1 83 ? -11.139 0.724 20.952 1.00 83.12 83 LYS A C 1
ATOM 672 O O . LYS A 1 83 ? -10.901 -0.477 20.858 1.00 83.12 83 LYS A O 1
ATOM 677 N N . GLU A 1 84 ? -11.708 1.419 19.974 1.00 88.12 84 GLU A N 1
ATOM 678 C CA . GLU A 1 84 ? -12.057 0.867 18.664 1.00 88.12 84 GLU A CA 1
ATOM 679 C C . GLU A 1 84 ? -11.257 1.538 17.545 1.00 88.12 84 GLU A C 1
ATOM 681 O O . GLU A 1 84 ? -10.842 2.694 17.649 1.00 88.12 84 GLU A O 1
ATOM 686 N N . GLN A 1 85 ? -11.028 0.795 16.463 1.00 89.50 85 GLN A N 1
ATOM 687 C CA . GLN A 1 85 ? -10.455 1.328 15.233 1.00 89.50 85 GLN A CA 1
ATOM 688 C C . GLN A 1 85 ? -11.565 1.501 14.195 1.00 89.50 85 GLN A C 1
ATOM 690 O O . GLN A 1 85 ? -12.354 0.587 13.971 1.00 89.50 85 GLN A O 1
ATOM 695 N N . ALA A 1 86 ? -11.588 2.656 13.533 1.00 93.06 86 ALA A N 1
ATOM 696 C CA . ALA A 1 86 ? -12.362 2.866 12.316 1.00 93.06 86 ALA A CA 1
ATOM 697 C C . ALA A 1 86 ? -11.393 2.849 11.131 1.00 93.06 86 ALA A C 1
ATOM 699 O O . ALA A 1 86 ? -10.515 3.715 11.018 1.00 93.06 86 ALA A O 1
ATOM 700 N N . MET A 1 87 ? -11.507 1.814 10.299 1.00 94.75 87 MET A N 1
ATOM 701 C CA . MET A 1 87 ? -10.621 1.597 9.161 1.00 94.75 87 MET A CA 1
ATOM 702 C C . MET A 1 87 ? -11.393 1.464 7.859 1.00 94.75 87 MET A C 1
ATOM 704 O O . MET A 1 87 ? -12.530 0.986 7.801 1.00 94.75 87 MET A O 1
ATOM 708 N N . SER A 1 88 ? -10.723 1.893 6.804 1.00 96.25 88 SER A N 1
ATOM 709 C CA . SER A 1 88 ? -11.154 1.760 5.429 1.00 96.25 88 SER A CA 1
ATOM 710 C C . SER A 1 88 ? -10.042 1.146 4.602 1.00 96.25 88 SER A C 1
ATOM 712 O O . SER A 1 88 ? -8.869 1.197 4.977 1.00 96.25 88 SER A O 1
ATOM 714 N N . TYR A 1 89 ? -10.428 0.554 3.481 1.00 97.12 89 TYR A N 1
ATOM 715 C CA . TYR A 1 89 ? -9.491 0.042 2.499 1.00 97.12 89 TYR A CA 1
ATOM 716 C C . TYR A 1 89 ? -9.635 0.787 1.173 1.00 97.12 89 TYR A C 1
ATOM 718 O O . TYR A 1 89 ? -10.722 1.250 0.817 1.00 97.12 89 TYR A O 1
ATOM 726 N N . VAL A 1 90 ? -8.529 0.844 0.441 1.00 97.19 90 VAL A N 1
ATOM 727 C CA . VAL A 1 90 ? -8.464 1.100 -0.994 1.00 97.19 90 VAL A CA 1
ATOM 728 C C . VAL A 1 90 ? -7.901 -0.162 -1.638 1.00 97.19 90 VAL A C 1
ATOM 730 O O . VAL A 1 90 ? -6.834 -0.634 -1.253 1.00 97.19 90 VAL A O 1
ATOM 733 N N . LEU A 1 91 ? -8.631 -0.712 -2.598 1.00 97.38 91 LEU A N 1
ATOM 734 C CA . LEU A 1 91 ? -8.215 -1.820 -3.445 1.00 97.38 91 LEU A CA 1
ATOM 735 C C . LEU A 1 91 ? -7.972 -1.273 -4.845 1.00 97.38 91 LEU A C 1
ATOM 737 O O . LEU A 1 91 ? -8.933 -0.966 -5.548 1.00 97.38 91 LEU A O 1
ATOM 74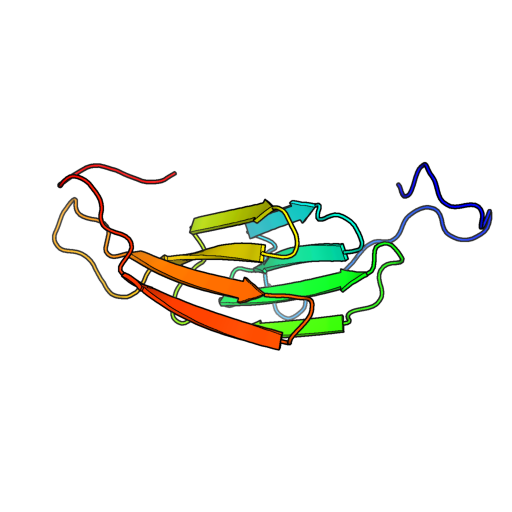1 N N . LEU A 1 92 ? -6.709 -1.139 -5.234 1.00 96.38 92 LEU A N 1
ATOM 742 C CA . LEU A 1 92 ? -6.306 -0.643 -6.545 1.00 96.38 92 LEU A CA 1
ATOM 743 C C . LEU A 1 92 ? -5.948 -1.816 -7.459 1.00 96.38 92 LEU A C 1
ATOM 745 O O . LEU A 1 92 ? -5.088 -2.625 -7.119 1.00 96.38 92 LEU A O 1
ATOM 749 N N . ASN A 1 93 ? -6.591 -1.892 -8.619 1.00 95.69 93 ASN A 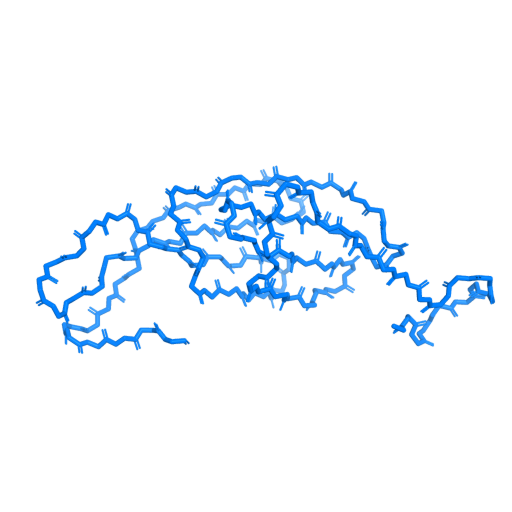N 1
ATOM 750 C CA . ASN A 1 93 ? -6.197 -2.776 -9.704 1.00 95.69 93 ASN A CA 1
ATOM 751 C C . ASN A 1 93 ? -5.231 -2.022 -10.627 1.00 95.69 93 ASN A C 1
ATOM 753 O O . ASN A 1 93 ? -5.609 -1.032 -11.249 1.00 95.69 93 ASN A O 1
ATOM 757 N N . ILE A 1 94 ? -3.990 -2.500 -10.694 1.00 92.44 94 ILE A N 1
ATOM 758 C CA . ILE A 1 94 ? -2.892 -1.830 -11.400 1.00 92.44 94 ILE A CA 1
ATOM 759 C C . ILE A 1 94 ? -3.037 -1.930 -12.926 1.00 92.44 94 ILE A C 1
ATOM 761 O O . ILE A 1 94 ? -2.642 -1.015 -13.638 1.00 92.44 94 ILE A O 1
ATOM 765 N N . GLU A 1 95 ? -3.634 -3.004 -13.449 1.00 91.06 95 GLU A N 1
ATOM 766 C CA . GLU A 1 95 ? -3.737 -3.229 -14.900 1.00 91.06 95 GLU A CA 1
ATOM 767 C C . GLU A 1 95 ? -4.730 -2.290 -15.584 1.00 91.06 95 GLU A C 1
ATOM 769 O O . GLU A 1 95 ? -4.537 -1.905 -16.735 1.00 91.06 95 GLU A O 1
ATOM 774 N N . ASN A 1 96 ? -5.832 -1.972 -14.904 1.00 93.06 96 ASN A N 1
ATOM 775 C CA . ASN A 1 96 ? -6.939 -1.211 -15.485 1.00 93.06 96 ASN A CA 1
ATOM 776 C C . ASN A 1 96 ? -7.224 0.112 -14.769 1.00 93.06 96 ASN A C 1
ATOM 778 O O . ASN A 1 96 ? -8.223 0.760 -15.086 1.00 93.06 96 ASN A O 1
ATOM 782 N N . ASP A 1 97 ? -6.366 0.486 -13.820 1.00 88.56 97 ASP A N 1
ATOM 783 C CA . ASP A 1 97 ? -6.417 1.739 -13.066 1.00 88.56 97 ASP A CA 1
ATOM 784 C C . ASP A 1 97 ? -7.777 1.983 -12.380 1.00 88.56 97 ASP A C 1
ATOM 786 O O . ASP A 1 97 ? -8.269 3.105 -12.242 1.00 88.56 97 ASP A O 1
ATOM 790 N N . ARG A 1 98 ? -8.440 0.895 -11.961 1.00 94.75 98 ARG A N 1
ATOM 791 C CA . ARG A 1 98 ? -9.691 0.946 -11.193 1.00 94.75 98 ARG A CA 1
ATOM 792 C C . ARG A 1 98 ? -9.405 0.781 -9.720 1.00 94.75 98 ARG A C 1
ATOM 794 O O . ARG A 1 98 ? -8.598 -0.055 -9.321 1.00 94.75 98 ARG A O 1
ATOM 801 N N . TYR A 1 99 ? -10.164 1.491 -8.897 1.00 95.31 99 TYR A N 1
ATOM 802 C CA . TYR A 1 99 ? -10.093 1.336 -7.456 1.00 95.31 99 TYR A CA 1
ATOM 803 C C . TYR A 1 99 ? -11.469 1.085 -6.844 1.00 95.31 99 TYR A C 1
ATOM 805 O O . TYR A 1 99 ? -12.491 1.573 -7.325 1.00 95.31 99 TYR A O 1
ATOM 813 N N . HIS A 1 100 ? -11.474 0.329 -5.752 1.00 96.50 100 HIS A N 1
ATOM 814 C CA . HIS A 1 100 ? -12.629 0.141 -4.885 1.00 96.50 100 HIS A CA 1
ATOM 815 C C . HIS A 1 100 ? -12.271 0.610 -3.486 1.00 96.50 100 HIS A C 1
ATOM 817 O O . HIS A 1 100 ? -11.148 0.409 -3.025 1.00 96.50 100 HIS A O 1
ATOM 823 N N . THR A 1 101 ? -13.225 1.224 -2.799 1.00 96.94 101 THR A N 1
ATOM 824 C CA . THR A 1 101 ? -13.054 1.625 -1.406 1.00 96.94 101 THR A CA 1
ATOM 825 C C . THR A 1 101 ? -14.188 1.084 -0.557 1.00 96.94 101 THR A C 1
ATOM 827 O O . THR A 1 101 ? -15.295 0.843 -1.040 1.00 96.94 101 THR A O 1
ATOM 830 N N . GLY A 1 102 ? -13.913 0.884 0.725 1.00 96.44 102 GLY A N 1
ATOM 831 C CA . GLY A 1 102 ? -14.922 0.416 1.662 1.00 96.44 102 GLY A CA 1
ATOM 832 C C . GLY A 1 102 ? -14.466 0.522 3.106 1.00 96.44 102 GLY A C 1
ATOM 833 O O . GLY A 1 102 ? -13.343 0.932 3.399 1.00 96.44 102 GLY A O 1
ATOM 834 N N . SER A 1 103 ? -15.358 0.162 4.024 1.00 95.12 103 SER A N 1
ATOM 835 C CA . SER A 1 103 ? -14.997 -0.033 5.428 1.00 95.12 103 SER A CA 1
ATOM 836 C C . SER A 1 103 ? -14.357 -1.407 5.608 1.00 95.12 103 SER A C 1
ATOM 838 O O . SER A 1 103 ? -14.779 -2.376 4.975 1.00 95.12 103 SER A O 1
ATOM 840 N N . LEU A 1 104 ? -13.340 -1.484 6.464 1.00 95.19 104 LEU A N 1
ATOM 841 C CA . LEU A 1 104 ? -12.739 -2.744 6.874 1.00 95.19 104 LEU A CA 1
ATOM 842 C C . LEU A 1 104 ? -13.414 -3.215 8.172 1.00 95.19 104 LEU A C 1
ATOM 844 O O . LEU A 1 104 ? -13.176 -2.611 9.222 1.00 95.19 104 LEU A O 1
ATOM 848 N N . PRO A 1 105 ? -14.255 -4.264 8.131 1.00 93.25 105 PRO A N 1
ATOM 849 C CA . PRO A 1 105 ? -14.883 -4.788 9.332 1.00 93.25 105 PRO A CA 1
ATOM 850 C C . PRO A 1 105 ? -13.834 -5.437 10.236 1.00 93.25 105 PRO A C 1
ATOM 852 O O . PRO A 1 105 ? -13.041 -6.270 9.798 1.00 93.25 105 PRO A O 1
ATOM 855 N N . LEU A 1 106 ? -13.860 -5.071 11.514 1.00 91.19 106 LEU A N 1
ATOM 856 C CA . LEU A 1 106 ? -13.017 -5.648 12.554 1.00 91.19 106 LEU A CA 1
ATOM 857 C C . LEU A 1 106 ? -13.887 -6.195 13.675 1.00 91.19 106 LEU A C 1
ATOM 859 O O . LEU A 1 106 ? -14.984 -5.700 13.940 1.00 91.19 106 LEU A O 1
ATOM 863 N N . ILE A 1 107 ? -13.350 -7.173 14.395 1.00 92.88 107 ILE A N 1
ATOM 864 C CA . ILE A 1 107 ? -13.937 -7.597 15.662 1.00 92.88 107 ILE A CA 1
ATOM 865 C C . ILE A 1 107 ? -13.803 -6.427 16.656 1.00 92.88 107 ILE A C 1
ATOM 867 O O . ILE A 1 107 ? -12.723 -5.827 16.741 1.00 92.88 107 ILE A O 1
ATOM 871 N N . PRO A 1 108 ? -14.849 -6.085 17.431 1.00 89.44 108 PRO A N 1
ATOM 872 C CA . PRO A 1 108 ? -14.778 -4.992 18.394 1.00 89.44 108 PRO A CA 1
ATOM 873 C C . PRO A 1 108 ? -13.568 -5.111 19.323 1.00 89.44 108 PRO A C 1
ATOM 875 O O . PRO A 1 108 ? -13.253 -6.194 19.819 1.00 89.44 108 PRO A O 1
ATOM 878 N N . LYS A 1 109 ? -12.901 -3.980 19.577 1.00 87.75 109 LYS A N 1
ATOM 879 C CA . LYS A 1 109 ? -11.710 -3.870 20.444 1.00 87.75 109 LYS A CA 1
ATOM 880 C C . LYS A 1 109 ? -10.493 -4.689 19.991 1.00 87.75 109 LYS A C 1
ATOM 882 O O . LYS A 1 109 ? -9.545 -4.836 20.763 1.00 87.75 109 LYS A O 1
ATOM 887 N N . THR A 1 110 ? -10.489 -5.192 18.759 1.00 90.44 110 THR A N 1
ATOM 888 C CA . THR A 1 110 ? -9.278 -5.735 18.134 1.00 90.44 110 THR A CA 1
ATOM 889 C C . THR A 1 110 ? -8.525 -4.643 17.393 1.00 90.44 110 THR A C 1
ATOM 891 O O . THR A 1 110 ? -9.059 -3.562 17.131 1.00 90.44 110 THR A O 1
ATOM 894 N N . LYS A 1 111 ? -7.250 -4.912 17.114 1.00 88.44 111 LYS A N 1
ATOM 895 C CA . LYS A 1 111 ? -6.405 -4.006 16.353 1.00 88.44 111 LYS A CA 1
ATOM 896 C C . LYS A 1 111 ? -5.806 -4.735 15.170 1.00 88.44 111 LYS A C 1
ATOM 898 O O . LYS A 1 111 ? -5.276 -5.830 15.342 1.00 88.44 111 LYS A O 1
ATOM 903 N N . LEU A 1 112 ? -5.853 -4.094 14.013 1.00 87.31 112 LEU A N 1
ATOM 904 C CA . LEU A 1 112 ? -4.877 -4.357 12.973 1.00 87.31 112 LEU A CA 1
ATOM 905 C C . LEU A 1 112 ? -3.647 -3.506 13.294 1.00 87.31 112 LEU A C 1
ATOM 907 O O . LEU A 1 112 ? -3.771 -2.296 13.520 1.00 87.31 112 LEU A O 1
ATOM 911 N N . ILE A 1 113 ? -2.508 -4.180 13.395 1.00 73.19 113 ILE A N 1
ATOM 912 C CA . ILE A 1 113 ? -1.176 -3.617 13.629 1.00 73.19 113 ILE A CA 1
ATOM 913 C C . ILE A 1 113 ? -0.307 -3.870 12.409 1.00 73.19 113 ILE A C 1
ATOM 915 O O . ILE A 1 113 ? -0.510 -4.924 11.765 1.00 73.19 113 ILE A O 1
#

Nearest PDB structures (foldseek):
  7plo-assembly1_I  TM=8.924E-01  e=2.850E-05  Homo sapiens
  5ogs-assembly1_A  TM=8.997E-01  e=1.147E-04  Homo sapiens
  6ptj-assembly1_G  TM=7.191E-01  e=2.071E-03  Saccharomyces cerevisiae S288C
  4hxg-assembly2_G  TM=6.896E-01  e=1.282E+00  Pyrococcus horikoshii OT3
  4hxg-assembly2_K  TM=3.901E-01  e=2.191E+00  Pyrococcus horikoshii OT3

pLDDT: mean 90.49, std 9.06, range [51.66, 97.94]

Organism: NCBI:txid433720

InterPro domains:
  IPR022100 WDHD1/CFT4, second beta-propeller [PF12341] (2-112)

Solvent-accessible surface area (backbone atoms only — not comparable to full-atom values): 6840 Å² total; per-residue (Å²): 110,50,84,83,55,87,55,88,88,66,41,62,82,86,85,84,68,63,95,83,44,41,81,74,45,76,37,83,48,96,70,34,33,41,35,33,28,72,79,17,35,37,37,36,21,37,74,89,64,49,79,75,48,78,46,78,53,92,27,54,73,66,50,67,49,68,57,94,60,32,41,40,37,33,24,35,63,58,89,41,59,95,75,40,76,36,36,22,36,40,41,35,33,68,90,77,76,46,72,48,72,48,77,52,89,72,65,87,67,50,78,92,120

Secondary structure (DSSP, 8-state):
--TT-S-SS-S----PPSTTPPEEEEEE-SSEEEEEETTSEEEEEETTS-EEEEEE-SS-EEEEEEETTEEEEEEE-SPPSTT---EEEEEEETTTTEEEEEE----TT----

Foldseek 3Di:
DCPPDPDPPQNDDDDDDPDPKDFPDWDDDDFWIWTFIPQQWTWTAGPRGHTDDIDHDCAHWQDWDDDDQWIKTKGADDDDDVLATWIKIWIARRVPRDIDIDTDDDDGNDDRD